Protein AF-A0A818IKF7-F1 (afdb_monomer_lite)

Secondary structure (DSSP, 8-state):
--------HHHHIIIIIHHHHHHHHHHHHHHHHHHTT-GGGHHHHHHHHHHHHHHHHHHHHHHHHHHHHHHHH---TTHHHHHHHHHHHHHHHHHHHHHHHSHHHHHHHHH-HHHHIIIIIHHHHHHHHHHHHHHHTTS--HHHHHHHHHHHHHHHHHHHTT-

Sequence (163 aa):
MRGKMKSRPIDIVAAIIVPIGLIGAGVLFGIAKKFSFIFERLQLSFHLRQISVGIIILYVLLFFVFWHFNVINVRRRFIKPLLIITNVCLLIDAIYVFATSIPSLFTSLNENEFWFYVGHLLPSFIALFTWTLLYWRKSPTAADKINENSENGKEILLSTCTS

Structure (mmCIF, N/CA/C/O backbone):
data_AF-A0A818IKF7-F1
#
_entry.id   AF-A0A818IKF7-F1
#
loop_
_atom_site.group_PDB
_atom_site.id
_atom_site.type_symbol
_atom_site.label_atom_id
_atom_site.label_alt_id
_atom_site.label_comp_id
_atom_site.label_asym_id
_atom_site.label_entity_id
_atom_site.label_seq_id
_atom_site.pdbx_PDB_ins_code
_atom_site.Cartn_x
_atom_site.Cartn_y
_atom_site.Cartn_z
_atom_site.occupancy
_atom_site.B_iso_or_equiv
_atom_site.auth_seq_id
_atom_site.auth_comp_id
_atom_site.auth_asym_id
_atom_site.auth_atom_id
_atom_site.pdbx_PDB_model_num
ATOM 1 N N . MET A 1 1 ? -26.425 23.936 21.528 1.00 41.41 1 MET A N 1
ATOM 2 C CA . MET A 1 1 ? -24.946 23.985 21.560 1.00 41.41 1 MET A CA 1
ATOM 3 C C . MET A 1 1 ? -24.400 22.613 21.168 1.00 41.41 1 MET A C 1
ATOM 5 O O . MET A 1 1 ? -24.544 21.672 21.935 1.00 41.41 1 MET A O 1
ATOM 9 N N . ARG A 1 2 ? -23.871 22.447 19.944 1.00 39.31 2 ARG A N 1
ATOM 10 C CA . ARG A 1 2 ? -23.237 21.183 19.521 1.00 39.31 2 ARG A CA 1
ATOM 11 C C . ARG A 1 2 ? -21.876 21.090 20.206 1.00 39.31 2 ARG A C 1
ATOM 13 O O . ARG A 1 2 ? -20.948 21.782 19.801 1.00 39.31 2 ARG A O 1
ATOM 20 N N . GLY A 1 3 ? -21.775 20.275 21.254 1.00 41.72 3 GLY A N 1
ATOM 21 C CA . GLY A 1 3 ? -20.489 19.955 21.866 1.00 41.72 3 GLY A CA 1
ATOM 22 C C . GLY A 1 3 ? -19.547 19.404 20.798 1.00 41.72 3 GLY A C 1
ATOM 23 O O . GLY A 1 3 ? -19.889 18.432 20.120 1.00 41.72 3 GLY A O 1
ATOM 24 N N . LYS A 1 4 ? -18.393 20.054 20.606 1.00 39.59 4 LYS A N 1
ATOM 25 C CA . LYS A 1 4 ? -17.314 19.530 19.765 1.00 39.59 4 LYS A CA 1
ATOM 26 C C . LYS A 1 4 ? -16.927 18.167 20.337 1.00 39.59 4 LYS A C 1
ATOM 28 O O . LYS A 1 4 ? -16.353 18.098 21.420 1.00 39.59 4 LYS A O 1
ATOM 33 N N . MET A 1 5 ? -17.282 17.086 19.642 1.00 47.00 5 MET A N 1
ATOM 34 C CA . MET A 1 5 ? -16.769 15.762 19.980 1.00 47.00 5 MET A CA 1
ATOM 35 C C . MET A 1 5 ? -15.251 15.824 19.845 1.00 47.00 5 MET A C 1
ATOM 37 O O . MET A 1 5 ? -14.734 16.128 18.772 1.00 47.00 5 MET A O 1
ATOM 41 N N . LYS A 1 6 ? -14.551 15.589 20.956 1.00 48.66 6 LYS A N 1
ATOM 42 C CA . LYS A 1 6 ? -13.099 15.452 20.991 1.00 48.66 6 LYS A CA 1
ATOM 43 C C . LYS A 1 6 ? -12.773 14.200 20.177 1.00 48.66 6 LYS A C 1
ATOM 45 O O . LYS A 1 6 ? -12.972 13.089 20.664 1.00 48.66 6 LYS A O 1
ATOM 50 N N . SER A 1 7 ? -12.389 14.375 18.912 1.00 55.38 7 SER A N 1
ATOM 51 C CA . SER A 1 7 ? -11.928 13.272 18.073 1.00 55.38 7 SER A CA 1
ATOM 52 C C . SER A 1 7 ? -10.749 12.634 18.787 1.00 55.38 7 SER A C 1
ATOM 54 O O . SER A 1 7 ? -9.767 13.305 19.122 1.00 55.38 7 SER A O 1
ATOM 56 N N . ARG A 1 8 ? -10.867 11.345 19.109 1.00 62.38 8 ARG A N 1
ATOM 57 C CA . ARG A 1 8 ? -9.735 10.640 19.695 1.00 62.38 8 ARG A CA 1
ATOM 58 C C . ARG A 1 8 ? -8.675 10.562 18.587 1.00 62.38 8 ARG A C 1
ATOM 60 O O . ARG A 1 8 ? -9.036 10.362 17.429 1.00 62.38 8 ARG A O 1
ATOM 67 N N . PRO A 1 9 ? -7.379 10.727 18.891 1.00 63.00 9 PRO A N 1
ATOM 68 C CA . PRO A 1 9 ? -6.320 10.722 17.875 1.00 63.00 9 PRO A CA 1
ATOM 69 C C . PRO A 1 9 ? -6.354 9.464 16.990 1.00 63.00 9 PRO A C 1
ATOM 71 O O . PRO A 1 9 ? -6.007 9.526 15.815 1.00 63.00 9 PRO A O 1
ATOM 74 N N . ILE A 1 10 ? -6.884 8.357 17.517 1.00 61.94 10 ILE A N 1
ATOM 75 C CA . ILE A 1 10 ? -7.171 7.129 16.771 1.00 61.94 10 ILE A CA 1
ATOM 76 C C . ILE A 1 10 ? -8.098 7.305 15.580 1.00 61.94 10 ILE A C 1
ATOM 78 O O . ILE A 1 10 ? -7.851 6.711 14.535 1.00 61.94 10 ILE A O 1
ATOM 82 N N . ASP A 1 11 ? -9.113 8.150 15.709 1.00 62.66 11 ASP A N 1
ATOM 83 C CA . ASP A 1 11 ? -10.098 8.337 14.661 1.00 62.66 11 ASP A CA 1
ATOM 84 C C . ASP A 1 11 ? -9.504 9.143 13.497 1.00 62.66 11 ASP A C 1
ATOM 86 O O . ASP A 1 11 ? -9.843 8.911 12.341 1.00 62.66 11 ASP A O 1
ATOM 90 N N . ILE A 1 12 ? -8.567 10.050 13.798 1.00 66.81 12 ILE A N 1
ATOM 91 C CA . ILE A 1 12 ? -7.841 10.864 12.812 1.00 66.81 12 ILE A CA 1
ATOM 92 C C . ILE A 1 12 ? -6.806 10.011 12.074 1.00 66.81 12 ILE A C 1
ATOM 94 O O . ILE A 1 12 ? -6.731 10.056 10.846 1.00 66.81 12 ILE A O 1
ATOM 98 N N . VAL A 1 13 ? -6.028 9.210 12.809 1.00 65.62 13 VAL A N 1
ATOM 99 C CA . VAL A 1 13 ? -5.019 8.320 12.219 1.00 65.62 13 VAL A CA 1
ATOM 100 C C . VAL A 1 13 ? -5.696 7.316 11.285 1.00 65.62 13 VAL A C 1
ATOM 102 O O . VAL A 1 13 ? -5.307 7.205 10.125 1.00 65.62 13 VAL A O 1
ATOM 105 N N . ALA A 1 14 ? -6.764 6.663 11.749 1.00 64.44 14 ALA A N 1
ATOM 106 C CA . ALA A 1 14 ? -7.538 5.710 10.961 1.00 64.44 14 ALA A CA 1
ATOM 107 C C . ALA A 1 14 ? -8.203 6.330 9.722 1.00 64.44 14 ALA A C 1
ATOM 109 O O . ALA A 1 14 ? -8.169 5.736 8.647 1.00 64.44 14 ALA A O 1
ATOM 110 N N . ALA A 1 15 ? -8.820 7.508 9.859 1.00 64.62 15 ALA A N 1
ATOM 111 C CA . ALA A 1 15 ? -9.632 8.085 8.789 1.00 64.62 15 ALA A CA 1
ATOM 112 C C . ALA A 1 15 ? -8.830 8.878 7.749 1.00 64.62 15 ALA A C 1
ATOM 114 O O . ALA A 1 15 ? -9.289 9.013 6.619 1.00 64.62 15 ALA A O 1
ATOM 115 N N . ILE A 1 16 ? -7.670 9.432 8.117 1.00 68.56 16 ILE A N 1
ATOM 116 C CA . ILE A 1 16 ? -6.942 10.390 7.269 1.00 68.56 16 ILE A CA 1
ATOM 117 C C . ILE A 1 16 ? -5.563 9.863 6.887 1.00 68.56 16 ILE A C 1
ATOM 119 O O . ILE A 1 16 ? -5.210 9.863 5.712 1.00 68.56 16 ILE A O 1
ATOM 123 N N . ILE A 1 17 ? -4.784 9.390 7.858 1.00 69.56 17 ILE A N 1
ATOM 124 C CA . ILE A 1 17 ? -3.383 9.023 7.614 1.00 69.56 17 ILE A CA 1
ATOM 125 C C . ILE A 1 17 ? -3.296 7.736 6.786 1.00 69.56 17 ILE A C 1
ATOM 127 O O . ILE A 1 17 ? -2.512 7.658 5.843 1.00 69.56 17 ILE A O 1
ATOM 131 N N . VAL A 1 18 ? -4.154 6.756 7.075 1.00 66.94 18 VAL A N 1
ATOM 132 C CA . VAL A 1 18 ? -4.149 5.452 6.394 1.00 66.94 18 VAL A CA 1
ATOM 133 C C . VAL A 1 18 ? -4.514 5.559 4.905 1.00 66.94 18 VAL A C 1
ATOM 135 O O . VAL A 1 18 ? -3.740 5.060 4.085 1.00 66.94 18 VAL A O 1
ATOM 138 N N . PRO A 1 19 ? -5.618 6.225 4.502 1.00 70.75 19 PRO A N 1
ATOM 139 C CA . PRO A 1 19 ? -5.960 6.330 3.085 1.00 70.75 19 PRO A CA 1
ATOM 140 C C . PRO A 1 19 ? -4.944 7.163 2.301 1.00 70.75 19 PRO A C 1
ATOM 142 O O . PRO A 1 19 ? -4.568 6.775 1.199 1.00 70.75 19 PRO A O 1
ATOM 145 N N . ILE A 1 20 ? -4.458 8.274 2.870 1.00 76.38 20 ILE A N 1
ATOM 146 C CA . ILE A 1 20 ? -3.465 9.138 2.210 1.00 76.38 20 ILE A CA 1
ATOM 147 C C . ILE A 1 20 ? -2.170 8.369 1.948 1.00 76.38 20 ILE A C 1
ATOM 149 O O . ILE A 1 20 ? -1.592 8.485 0.870 1.00 76.38 20 ILE A O 1
ATOM 153 N N . GLY A 1 21 ? -1.743 7.551 2.906 1.00 71.38 21 GLY A N 1
ATOM 154 C CA . GLY A 1 21 ? -0.573 6.698 2.780 1.00 71.38 21 GLY A CA 1
ATOM 155 C C . GLY A 1 21 ? -0.640 5.678 1.668 1.00 71.38 21 GLY A C 1
ATOM 156 O O . GLY A 1 21 ? 0.237 5.640 0.807 1.00 71.38 21 GLY A O 1
ATOM 157 N N . LEU A 1 22 ? -1.702 4.874 1.688 1.00 72.38 22 LEU A N 1
ATOM 158 C CA . LEU A 1 22 ? -1.943 3.832 0.694 1.00 72.38 22 LEU A CA 1
ATOM 159 C C . LEU A 1 22 ? -2.076 4.426 -0.712 1.00 72.38 22 LEU A C 1
ATOM 161 O O . LEU A 1 22 ? -1.446 3.948 -1.654 1.00 72.38 22 LEU A O 1
ATOM 165 N N . ILE A 1 23 ? -2.848 5.509 -0.849 1.00 80.94 23 ILE A N 1
ATOM 166 C CA . ILE A 1 23 ? -3.032 6.194 -2.132 1.00 80.94 23 ILE A CA 1
ATOM 167 C C . ILE A 1 23 ? -1.705 6.801 -2.600 1.00 80.94 23 ILE A C 1
ATOM 169 O O . ILE A 1 23 ? -1.343 6.647 -3.764 1.00 80.94 23 ILE A O 1
ATOM 173 N N . GLY A 1 24 ? -0.947 7.446 -1.708 1.00 81.44 24 GLY A N 1
ATOM 174 C CA . GLY A 1 24 ? 0.350 8.041 -2.031 1.00 81.44 24 GLY A CA 1
ATOM 175 C C . GLY A 1 24 ? 1.375 7.010 -2.508 1.00 81.44 24 GLY A C 1
ATOM 176 O O . GLY A 1 24 ? 2.014 7.211 -3.543 1.00 81.44 24 GLY A O 1
ATOM 177 N N . ALA A 1 25 ? 1.490 5.880 -1.805 1.00 78.06 25 ALA A N 1
ATOM 178 C CA . ALA A 1 25 ? 2.362 4.775 -2.198 1.00 78.06 25 ALA A CA 1
ATOM 179 C C . ALA A 1 25 ? 1.952 4.173 -3.553 1.00 78.06 25 ALA A C 1
ATOM 181 O O . ALA A 1 25 ? 2.818 3.938 -4.402 1.00 78.06 25 ALA A O 1
ATOM 182 N N . GLY A 1 26 ? 0.644 4.005 -3.787 1.00 78.75 26 GLY A N 1
ATOM 183 C CA . GLY A 1 26 ? 0.093 3.522 -5.055 1.00 78.75 26 GLY A CA 1
ATOM 184 C C . GLY A 1 26 ? 0.335 4.478 -6.228 1.00 78.75 26 GLY A C 1
ATOM 185 O O . GLY A 1 26 ? 0.707 4.039 -7.316 1.00 78.75 26 GLY A O 1
ATOM 186 N N . VAL A 1 27 ? 0.210 5.794 -6.021 1.00 84.81 27 VAL A N 1
ATOM 187 C CA . VAL A 1 27 ? 0.521 6.808 -7.048 1.00 84.81 27 VAL A CA 1
ATOM 188 C C . VAL A 1 27 ? 2.005 6.774 -7.414 1.00 84.81 27 VAL A C 1
ATOM 190 O O . VAL A 1 27 ? 2.339 6.731 -8.599 1.00 84.81 27 VAL A O 1
ATOM 193 N N . LEU A 1 28 ? 2.898 6.732 -6.419 1.00 82.75 28 LEU A N 1
ATOM 194 C CA . LEU A 1 28 ? 4.344 6.604 -6.635 1.00 82.75 28 LEU A CA 1
ATOM 195 C C . LEU A 1 28 ? 4.692 5.331 -7.413 1.00 82.75 28 LEU A C 1
ATOM 197 O O . LEU A 1 28 ? 5.465 5.384 -8.371 1.00 82.75 28 LEU A O 1
ATOM 201 N N . PHE A 1 29 ? 4.076 4.205 -7.053 1.00 80.31 29 PHE A N 1
ATOM 202 C CA . PHE A 1 29 ? 4.273 2.940 -7.753 1.00 80.31 29 PHE A CA 1
ATOM 203 C C . PHE A 1 29 ? 3.749 2.987 -9.197 1.00 80.31 29 PHE A C 1
ATOM 205 O O . PHE A 1 29 ? 4.417 2.518 -10.119 1.00 80.31 29 PHE A O 1
ATOM 212 N N . GLY A 1 30 ? 2.597 3.621 -9.431 1.00 81.00 30 GLY A N 1
ATOM 213 C CA . GLY A 1 30 ? 2.044 3.831 -10.770 1.00 81.00 30 GLY A CA 1
ATOM 214 C C . GLY A 1 30 ? 2.948 4.689 -11.662 1.00 81.00 30 GLY A C 1
ATOM 215 O O . GLY A 1 30 ? 3.153 4.366 -12.835 1.00 81.00 30 GLY A O 1
ATOM 216 N N . ILE A 1 31 ? 3.546 5.747 -11.107 1.00 84.75 31 ILE A N 1
ATOM 217 C CA . ILE A 1 31 ? 4.540 6.575 -11.807 1.00 84.75 31 ILE A CA 1
ATOM 218 C C . ILE A 1 31 ? 5.792 5.747 -12.124 1.00 84.75 31 ILE A C 1
ATOM 220 O O . ILE A 1 31 ? 6.280 5.781 -13.256 1.00 84.75 31 ILE A O 1
ATOM 224 N N . ALA A 1 32 ? 6.275 4.948 -11.169 1.00 82.31 32 ALA A N 1
ATOM 225 C CA . ALA A 1 32 ? 7.409 4.058 -11.389 1.00 82.31 32 ALA A CA 1
ATOM 226 C C . ALA A 1 32 ? 7.128 3.044 -12.512 1.00 82.31 32 ALA A C 1
ATOM 228 O O . ALA A 1 32 ? 7.957 2.853 -13.404 1.00 82.31 32 ALA A O 1
ATOM 229 N N . LYS A 1 33 ? 5.925 2.454 -12.552 1.00 80.44 33 LYS A N 1
ATOM 230 C CA . LYS A 1 33 ? 5.506 1.558 -13.641 1.00 80.44 33 LYS A CA 1
ATOM 231 C C . LYS A 1 33 ? 5.567 2.260 -15.000 1.00 80.44 33 LYS A C 1
ATOM 233 O O . LYS A 1 33 ? 6.118 1.689 -15.933 1.00 80.44 33 LYS A O 1
ATOM 238 N N . LYS A 1 34 ? 5.114 3.514 -15.114 1.00 83.81 34 LYS A N 1
ATOM 239 C CA . LYS A 1 34 ? 5.226 4.283 -16.371 1.00 83.81 34 LYS A CA 1
ATOM 240 C C . LYS A 1 34 ? 6.677 4.510 -16.803 1.00 83.81 34 LYS A C 1
ATOM 242 O O . LYS A 1 34 ? 6.990 4.332 -17.975 1.00 83.81 34 LYS A O 1
ATOM 247 N N . PHE A 1 35 ? 7.573 4.847 -15.876 1.00 84.12 35 PHE A N 1
ATOM 248 C CA . PHE A 1 35 ? 8.996 5.026 -16.197 1.00 84.12 35 PHE A CA 1
ATOM 249 C C . PHE A 1 35 ? 9.733 3.723 -16.508 1.00 84.12 35 PHE A C 1
ATOM 251 O O . PHE A 1 35 ? 10.808 3.765 -17.095 1.00 84.12 35 PHE A O 1
ATOM 258 N N . SER A 1 36 ? 9.145 2.572 -16.182 1.00 79.69 36 SER A N 1
ATOM 259 C CA . SER A 1 36 ? 9.732 1.260 -16.468 1.00 79.69 36 SER A CA 1
ATOM 260 C C . SER A 1 36 ? 9.816 0.950 -17.971 1.00 79.69 36 SER A C 1
ATOM 262 O O . SER A 1 36 ? 10.607 0.102 -18.364 1.00 79.69 36 SER A O 1
ATOM 264 N N . PHE A 1 37 ? 9.035 1.643 -18.809 1.00 79.94 37 PHE A N 1
ATOM 265 C CA . PHE A 1 37 ? 9.034 1.469 -20.268 1.00 79.94 37 PHE A CA 1
ATOM 266 C C . PHE A 1 37 ? 10.038 2.374 -21.002 1.00 79.94 37 PHE A C 1
ATOM 268 O O . PHE A 1 37 ? 10.196 2.255 -22.213 1.00 79.94 37 PHE A O 1
ATOM 275 N N . ILE A 1 38 ? 10.714 3.284 -20.291 1.00 85.12 38 ILE A N 1
ATOM 276 C CA . ILE A 1 38 ? 11.697 4.210 -20.865 1.00 85.12 38 ILE A CA 1
ATOM 277 C C . ILE A 1 38 ? 13.076 3.804 -20.350 1.00 85.12 38 ILE A C 1
ATOM 279 O O . ILE A 1 38 ? 13.371 3.992 -19.170 1.00 85.12 38 ILE A O 1
ATOM 283 N N . PHE A 1 39 ? 13.931 3.275 -21.230 1.00 79.19 39 PHE A N 1
ATOM 284 C CA 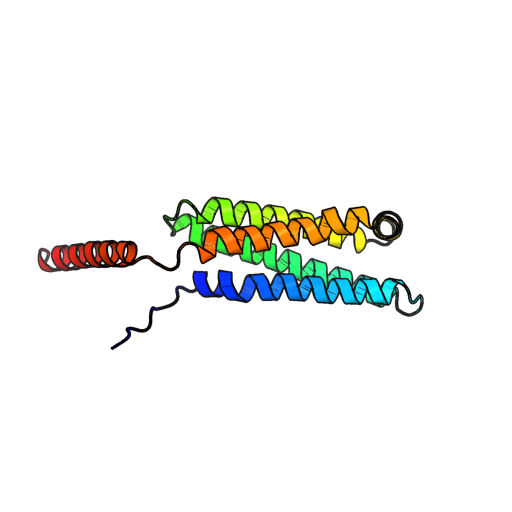. PHE A 1 39 ? 15.245 2.734 -20.857 1.00 79.19 39 PHE A CA 1
ATOM 285 C C . PHE A 1 39 ? 16.112 3.752 -20.093 1.00 79.19 39 PHE A C 1
ATOM 287 O O . PHE A 1 39 ? 16.664 3.439 -19.042 1.00 79.19 39 PHE A O 1
ATOM 294 N N . GLU A 1 40 ? 16.124 5.009 -20.546 1.00 83.94 40 GLU A N 1
ATOM 295 C CA . GLU A 1 40 ? 16.847 6.123 -19.909 1.00 83.94 40 GLU A CA 1
ATOM 296 C C . GLU A 1 40 ? 16.369 6.438 -18.480 1.00 83.94 40 GLU A C 1
ATOM 298 O O . GLU A 1 40 ? 17.095 7.042 -17.694 1.00 83.94 40 GLU A O 1
ATOM 303 N N . ARG A 1 41 ? 15.143 6.035 -18.119 1.00 84.50 41 ARG A N 1
ATOM 304 C CA . ARG A 1 41 ? 14.518 6.303 -16.811 1.00 84.50 41 ARG A CA 1
ATOM 305 C C . ARG A 1 41 ? 14.332 5.042 -15.970 1.00 84.50 41 ARG A C 1
ATOM 307 O O . ARG A 1 41 ? 13.691 5.097 -14.918 1.00 8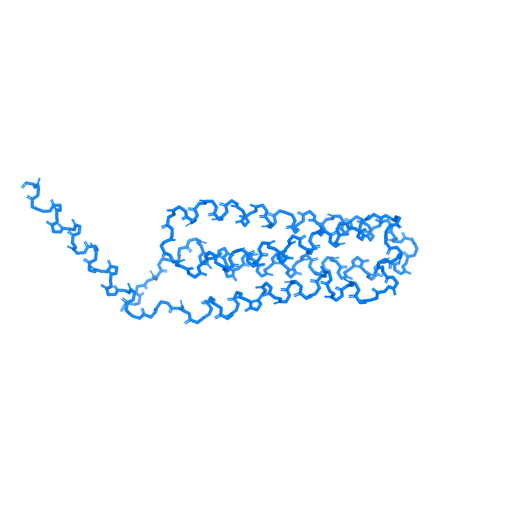4.50 41 ARG A O 1
ATOM 314 N N . LEU A 1 42 ? 14.919 3.920 -16.383 1.00 82.12 42 LEU A N 1
ATOM 315 C CA . LEU A 1 42 ? 14.762 2.637 -15.704 1.00 82.12 42 LEU A CA 1
ATOM 316 C C . LEU A 1 42 ? 15.324 2.669 -14.271 1.00 82.12 42 LEU A C 1
ATOM 318 O O . LEU A 1 42 ? 14.673 2.199 -13.342 1.00 82.12 42 LEU A O 1
ATOM 322 N N . GLN A 1 43 ? 16.482 3.304 -14.060 1.00 85.31 43 GLN A N 1
ATOM 323 C CA . GLN A 1 43 ? 17.046 3.494 -12.714 1.00 85.31 43 GLN A CA 1
ATOM 324 C C . GLN A 1 43 ? 16.127 4.332 -11.813 1.00 85.31 43 GLN A C 1
ATOM 326 O O . GLN A 1 43 ? 15.906 3.988 -10.652 1.00 85.31 43 GLN A O 1
ATOM 331 N N . LEU A 1 44 ? 15.523 5.393 -12.360 1.00 84.12 44 LEU A N 1
ATOM 332 C CA . LEU A 1 44 ? 14.568 6.226 -11.628 1.00 84.12 44 LEU A CA 1
ATOM 333 C C . LEU A 1 44 ? 13.313 5.430 -11.234 1.00 84.12 44 LEU A C 1
ATOM 335 O O . LEU A 1 44 ? 12.812 5.598 -10.124 1.00 84.12 44 LEU A O 1
ATOM 339 N N .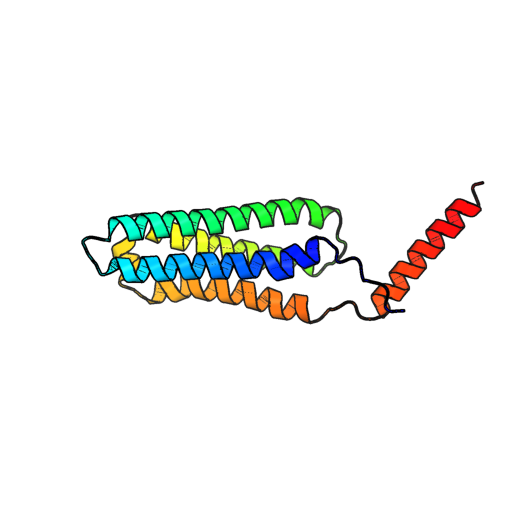 SER A 1 45 ? 12.832 4.530 -12.100 1.00 85.12 45 SER A N 1
ATOM 340 C CA . SER A 1 45 ? 11.738 3.605 -11.770 1.00 85.12 45 SER A CA 1
ATOM 341 C C . SER A 1 45 ? 12.071 2.748 -10.544 1.00 85.12 45 SER A C 1
ATOM 343 O O . SER A 1 45 ? 11.261 2.670 -9.618 1.00 85.12 45 SER A O 1
ATOM 345 N N . PHE A 1 46 ? 13.271 2.165 -10.481 1.00 86.25 46 PHE A N 1
ATOM 346 C CA . PHE A 1 46 ? 13.684 1.364 -9.325 1.00 86.25 46 PHE A CA 1
ATOM 347 C C . PHE A 1 46 ? 13.765 2.187 -8.038 1.00 86.25 46 PHE A C 1
ATOM 349 O O . PHE A 1 46 ? 13.242 1.750 -7.013 1.00 86.25 46 PHE A O 1
ATOM 356 N N . HIS A 1 47 ? 14.321 3.400 -8.082 1.00 87.31 47 HIS A N 1
ATOM 357 C CA . HIS A 1 47 ? 14.347 4.282 -6.912 1.00 87.31 47 HIS A CA 1
ATOM 358 C C . HIS A 1 47 ? 12.943 4.670 -6.440 1.00 87.31 47 HIS A C 1
ATOM 360 O O . HIS A 1 47 ? 12.667 4.640 -5.243 1.00 87.31 47 HIS A O 1
ATOM 366 N N . LEU A 1 48 ? 12.020 4.967 -7.357 1.00 85.06 48 LEU A N 1
ATOM 367 C CA . LEU A 1 48 ? 10.630 5.263 -7.000 1.00 85.06 48 LEU A CA 1
ATOM 368 C C . LEU A 1 48 ? 9.918 4.050 -6.388 1.00 85.06 48 LEU A C 1
ATOM 370 O O . LEU A 1 48 ? 9.151 4.213 -5.439 1.00 85.06 48 LEU A O 1
ATOM 374 N N . ARG A 1 49 ? 10.199 2.833 -6.875 1.00 83.81 49 ARG A N 1
ATOM 375 C CA . ARG A 1 49 ? 9.710 1.591 -6.253 1.00 83.81 49 ARG A CA 1
ATOM 376 C C . ARG A 1 49 ? 10.273 1.433 -4.846 1.00 83.81 49 ARG A C 1
ATOM 378 O O . ARG A 1 49 ? 9.493 1.210 -3.933 1.00 83.81 49 ARG A O 1
ATOM 385 N N . GLN A 1 50 ? 11.576 1.627 -4.644 1.00 85.75 50 GLN A N 1
ATOM 386 C CA . GLN A 1 50 ? 12.208 1.571 -3.317 1.00 85.75 50 GLN A CA 1
ATOM 387 C C . GLN A 1 50 ? 11.612 2.598 -2.343 1.00 85.75 50 GLN A C 1
ATOM 389 O O . GLN A 1 50 ? 11.341 2.265 -1.192 1.00 85.75 50 GLN A O 1
ATOM 394 N N . ILE A 1 51 ? 11.346 3.825 -2.805 1.00 87.06 51 ILE A N 1
ATOM 395 C CA . ILE A 1 51 ? 10.669 4.855 -2.005 1.00 87.06 51 ILE A CA 1
ATOM 396 C C . ILE A 1 51 ? 9.245 4.409 -1.653 1.00 87.06 51 ILE A C 1
ATOM 398 O O . ILE A 1 51 ? 8.842 4.527 -0.498 1.00 87.06 51 ILE A O 1
ATOM 402 N N . SER A 1 52 ? 8.498 3.854 -2.613 1.00 84.69 52 SER A N 1
ATOM 403 C CA . SER A 1 52 ? 7.154 3.314 -2.371 1.00 84.69 52 SER A CA 1
ATOM 404 C C . SER A 1 52 ? 7.177 2.190 -1.325 1.00 84.69 52 SER A C 1
ATOM 406 O O . SER A 1 52 ? 6.417 2.254 -0.360 1.00 84.69 52 SER A O 1
ATOM 408 N N . VAL A 1 53 ? 8.123 1.242 -1.415 1.00 85.56 53 VAL A N 1
ATOM 409 C CA . VAL A 1 53 ? 8.341 0.210 -0.379 1.00 85.56 53 VAL A CA 1
ATOM 410 C C . VAL A 1 53 ? 8.607 0.848 0.980 1.00 85.56 53 VAL A C 1
ATOM 412 O O . VAL A 1 53 ? 7.985 0.464 1.966 1.00 85.56 53 VAL A O 1
ATOM 415 N N . GLY A 1 54 ? 9.514 1.826 1.044 1.00 84.88 54 GLY A N 1
ATOM 416 C CA . GLY A 1 54 ? 9.866 2.508 2.288 1.00 84.88 54 GLY A CA 1
ATOM 417 C C . GLY A 1 54 ? 8.657 3.165 2.952 1.00 84.88 54 GLY A C 1
ATOM 418 O O . GLY A 1 54 ? 8.479 3.045 4.163 1.00 84.88 54 GLY A O 1
ATOM 419 N N . ILE A 1 55 ? 7.782 3.788 2.157 1.00 85.94 55 ILE A N 1
ATOM 420 C CA . ILE A 1 55 ? 6.519 4.358 2.635 1.00 85.94 55 ILE A CA 1
ATOM 421 C C . ILE A 1 55 ? 5.611 3.252 3.184 1.00 85.94 55 ILE A C 1
ATOM 423 O O . ILE A 1 55 ? 5.127 3.380 4.307 1.00 85.94 55 ILE A O 1
ATOM 427 N N . ILE A 1 56 ? 5.408 2.154 2.448 1.00 83.56 56 ILE A N 1
ATOM 428 C CA . ILE A 1 56 ? 4.547 1.043 2.889 1.00 83.56 56 ILE A CA 1
ATOM 429 C C . ILE A 1 56 ? 5.074 0.427 4.196 1.00 83.56 56 ILE A C 1
ATOM 431 O O . ILE A 1 56 ? 4.303 0.232 5.134 1.00 83.56 56 ILE A O 1
ATOM 435 N N . ILE A 1 57 ? 6.384 0.187 4.311 1.00 84.50 57 ILE A N 1
ATOM 436 C CA . ILE A 1 57 ? 7.008 -0.334 5.539 1.00 84.50 57 ILE A CA 1
ATOM 437 C C . ILE A 1 57 ? 6.822 0.642 6.702 1.00 84.50 57 ILE A C 1
ATOM 439 O O . ILE A 1 57 ? 6.469 0.222 7.804 1.00 84.50 57 ILE A O 1
ATOM 443 N N . LEU A 1 58 ? 7.013 1.944 6.472 1.00 85.56 58 LEU A N 1
ATOM 444 C CA . LEU A 1 58 ? 6.770 2.960 7.492 1.00 85.56 58 LEU A CA 1
ATOM 445 C C . LEU A 1 58 ? 5.312 2.921 7.974 1.00 85.56 58 LEU A C 1
ATOM 447 O O . LEU A 1 58 ? 5.068 3.028 9.175 1.00 85.56 58 LEU A O 1
ATOM 451 N N . TYR A 1 59 ? 4.351 2.697 7.073 1.00 81.44 59 TYR A N 1
ATOM 452 C CA . TYR A 1 59 ? 2.948 2.498 7.439 1.00 81.44 59 TYR A CA 1
ATOM 453 C C . TYR A 1 59 ? 2.724 1.236 8.268 1.00 81.44 59 TYR A C 1
ATOM 455 O O . TYR A 1 59 ? 2.020 1.308 9.273 1.00 81.44 59 TYR A O 1
ATOM 463 N N . VAL A 1 60 ? 3.338 0.107 7.907 1.00 81.19 60 VAL A N 1
ATOM 464 C CA . VAL A 1 60 ? 3.275 -1.133 8.702 1.00 81.19 60 VAL A CA 1
ATOM 465 C C . VAL A 1 60 ? 3.824 -0.901 10.113 1.00 81.19 60 VAL A C 1
ATOM 467 O O . VAL A 1 60 ? 3.190 -1.286 11.096 1.00 81.19 60 VAL A O 1
ATOM 470 N N . LEU A 1 61 ? 4.962 -0.210 10.240 1.00 82.94 61 LEU A N 1
ATOM 471 C CA . LEU A 1 61 ? 5.556 0.132 11.536 1.00 82.94 61 LEU A CA 1
ATOM 472 C C . LEU A 1 61 ? 4.654 1.062 12.350 1.00 82.94 61 LEU A C 1
ATOM 474 O O . LEU A 1 61 ? 4.415 0.802 13.529 1.00 82.94 61 LEU A O 1
ATOM 478 N N . LEU A 1 62 ? 4.106 2.108 11.726 1.00 80.81 62 LEU A N 1
ATOM 479 C CA . LEU A 1 62 ? 3.136 2.994 12.367 1.00 80.81 62 LEU A CA 1
ATOM 480 C C . LEU A 1 62 ? 1.926 2.202 12.862 1.00 80.81 62 LEU A C 1
ATOM 482 O O . LEU A 1 62 ? 1.535 2.366 14.013 1.00 80.81 62 LEU A O 1
ATOM 486 N N . PHE A 1 63 ? 1.382 1.296 12.049 1.00 74.69 63 PHE A N 1
ATOM 487 C CA . PHE A 1 63 ? 0.274 0.422 12.431 1.00 74.69 63 PHE A CA 1
ATOM 488 C C . PHE A 1 63 ? 0.616 -0.507 13.591 1.00 74.69 63 PHE A C 1
ATOM 490 O O . PHE A 1 63 ? -0.220 -0.724 14.467 1.00 74.69 63 PHE A O 1
ATOM 497 N N . PHE A 1 64 ? 1.833 -1.042 13.625 1.00 76.50 64 PHE A N 1
ATOM 498 C CA . PHE A 1 64 ? 2.304 -1.894 14.708 1.00 76.50 64 PHE A CA 1
ATOM 499 C C . PHE A 1 64 ? 2.450 -1.126 16.028 1.00 76.50 64 PHE A C 1
ATOM 501 O O . PHE A 1 64 ? 1.960 -1.566 17.069 1.00 76.50 64 PHE A O 1
ATOM 508 N N . VAL A 1 65 ? 3.050 0.065 15.989 1.00 79.38 65 VAL A N 1
ATOM 509 C CA . VAL A 1 65 ? 3.127 0.971 17.146 1.00 79.38 65 VAL A CA 1
ATOM 510 C C . VAL A 1 65 ? 1.717 1.322 17.623 1.00 79.38 65 VAL A C 1
ATOM 512 O O . VAL A 1 65 ? 1.399 1.251 18.812 1.00 79.38 65 VAL A O 1
ATOM 515 N N . PHE A 1 66 ? 0.834 1.628 16.678 1.00 73.25 66 PHE A N 1
ATOM 516 C CA . PHE A 1 66 ? -0.550 1.970 16.946 1.00 73.25 66 PHE A CA 1
ATOM 517 C C . PHE A 1 66 ? -1.331 0.809 17.579 1.00 73.25 66 PHE A C 1
ATOM 519 O O . PHE A 1 66 ? -2.098 1.017 18.523 1.00 73.25 66 PHE A O 1
ATOM 526 N N . TRP A 1 67 ? -1.100 -0.417 17.106 1.00 73.25 67 TRP A N 1
ATOM 527 C CA . TRP A 1 67 ? -1.604 -1.649 17.704 1.00 73.25 67 TRP A CA 1
ATOM 528 C C . TRP A 1 67 ? -1.139 -1.781 19.150 1.00 73.25 67 TRP A C 1
ATOM 530 O O . TRP A 1 67 ? -1.974 -1.978 20.028 1.00 73.25 67 TRP A O 1
ATOM 540 N N . HIS A 1 68 ? 0.155 -1.607 19.421 1.00 73.12 68 HIS A N 1
ATOM 541 C CA . HIS A 1 68 ? 0.709 -1.761 20.764 1.00 73.12 68 HIS A CA 1
ATOM 542 C C . HIS A 1 68 ? 0.070 -0.788 21.767 1.00 73.12 68 HIS A C 1
ATOM 544 O O . HIS A 1 68 ? -0.351 -1.198 22.846 1.00 73.12 68 HIS A O 1
ATOM 550 N N . PHE A 1 69 ? -0.090 0.486 21.400 1.00 71.62 69 PHE A N 1
ATOM 551 C CA . PHE A 1 69 ? -0.698 1.481 22.290 1.00 71.62 69 PHE A CA 1
ATOM 552 C C . PHE A 1 69 ? -2.211 1.307 22.475 1.00 71.62 69 PHE A C 1
ATOM 554 O O . PHE A 1 69 ? -2.740 1.601 23.548 1.00 71.62 69 PHE A O 1
ATOM 561 N N . ASN A 1 70 ? -2.929 0.821 21.459 1.00 65.56 70 ASN A N 1
ATOM 562 C CA . ASN A 1 70 ? -4.392 0.748 21.506 1.00 65.56 70 ASN A CA 1
ATOM 563 C C . ASN A 1 70 ? -4.937 -0.618 21.904 1.00 65.56 70 ASN A C 1
ATOM 565 O O . ASN A 1 70 ? -6.011 -0.681 22.486 1.00 65.56 70 ASN A O 1
ATOM 569 N N . VAL A 1 71 ? -4.232 -1.718 21.660 1.00 62.56 71 VAL A N 1
ATOM 570 C CA . VAL A 1 71 ? -4.681 -3.039 22.126 1.00 62.56 71 VAL A CA 1
ATOM 571 C C . VAL A 1 71 ? -4.659 -3.139 23.647 1.00 62.56 71 VAL A C 1
ATOM 573 O O . VAL A 1 71 ? -5.501 -3.842 24.205 1.00 62.56 71 VAL A O 1
ATOM 576 N N . ILE A 1 72 ? -3.765 -2.396 24.301 1.00 58.28 72 ILE A N 1
ATOM 577 C CA . ILE A 1 72 ? -3.695 -2.307 25.762 1.00 58.28 72 ILE A CA 1
ATOM 578 C C . ILE A 1 72 ? -4.871 -1.483 26.318 1.00 58.28 72 ILE A C 1
ATOM 580 O O . ILE A 1 72 ? -5.445 -1.854 27.336 1.00 58.28 72 ILE A O 1
ATOM 584 N N . ASN A 1 73 ? -5.297 -0.425 25.615 1.00 54.34 73 ASN A N 1
ATOM 585 C CA . ASN A 1 73 ? -6.263 0.551 26.142 1.00 54.34 73 ASN A CA 1
ATOM 586 C C . ASN A 1 73 ? -7.687 0.461 25.563 1.00 54.34 73 ASN A C 1
ATOM 588 O O . ASN A 1 73 ? -8.622 1.030 26.127 1.00 54.34 73 ASN A O 1
ATOM 592 N N . VAL A 1 74 ? -7.904 -0.221 24.436 1.00 54.91 74 VAL A N 1
ATOM 593 C CA . VAL A 1 74 ? -9.172 -0.161 23.697 1.00 54.91 74 VAL A CA 1
ATOM 594 C C . VAL A 1 74 ? -9.944 -1.478 23.815 1.00 54.91 74 VAL A C 1
ATOM 596 O O . VAL A 1 74 ? -9.660 -2.469 23.147 1.00 54.91 74 VAL A O 1
ATOM 599 N N . ARG A 1 75 ? -11.024 -1.459 24.610 1.00 53.97 75 ARG A N 1
ATOM 600 C CA . ARG A 1 75 ? -11.988 -2.569 24.817 1.00 53.97 75 ARG A CA 1
ATOM 601 C C . ARG A 1 75 ? -12.797 -2.981 23.572 1.00 53.97 75 ARG A C 1
ATOM 603 O O . ARG A 1 75 ? -13.656 -3.860 23.656 1.00 53.97 75 ARG A O 1
ATOM 610 N N . ARG A 1 76 ? -12.584 -2.361 22.405 1.00 60.22 76 ARG A N 1
ATOM 611 C CA . ARG A 1 76 ? -13.393 -2.627 21.203 1.00 60.22 76 ARG A CA 1
ATOM 612 C C . ARG A 1 76 ? -12.940 -3.923 20.530 1.00 60.22 76 ARG A C 1
ATOM 614 O O . ARG A 1 76 ? -11.969 -3.933 19.778 1.00 60.22 76 ARG A O 1
ATOM 621 N N . ARG A 1 77 ? -13.711 -5.000 20.736 1.00 64.06 77 ARG A N 1
ATOM 622 C CA . ARG A 1 77 ? -13.501 -6.333 20.124 1.00 64.06 77 ARG A CA 1
ATOM 623 C C . ARG A 1 77 ? -13.311 -6.301 18.598 1.00 64.06 77 ARG A C 1
ATOM 625 O O . ARG A 1 77 ? -12.653 -7.179 18.061 1.00 64.06 77 ARG A O 1
ATOM 632 N N . PHE A 1 78 ? -13.839 -5.283 17.916 1.00 67.75 78 PHE A N 1
ATOM 633 C CA . PHE A 1 78 ? -13.811 -5.156 16.453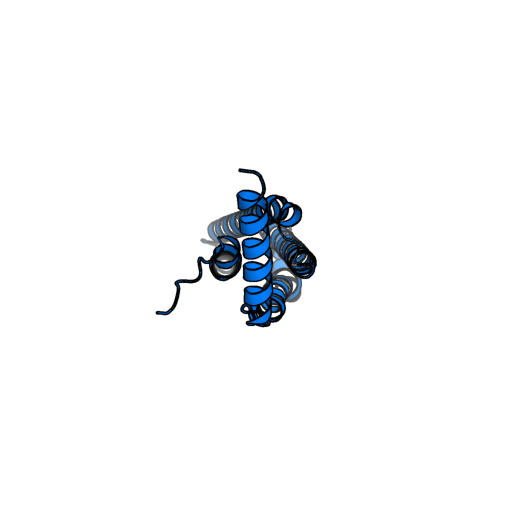 1.00 67.75 78 PHE A CA 1
ATOM 634 C C . PHE A 1 78 ? -12.558 -4.469 15.885 1.00 67.75 78 PHE A C 1
ATOM 636 O O . PHE A 1 78 ? -12.262 -4.641 14.709 1.00 67.75 78 PHE A O 1
ATOM 643 N N . ILE A 1 79 ? -11.795 -3.725 16.695 1.00 70.50 79 ILE A N 1
ATOM 644 C CA . ILE A 1 79 ? -10.579 -3.035 16.221 1.00 70.50 79 ILE A CA 1
ATOM 645 C C . ILE A 1 79 ? -9.424 -4.025 16.024 1.00 70.50 79 ILE A C 1
ATOM 647 O O . ILE A 1 79 ? -8.623 -3.872 15.106 1.00 70.50 79 ILE A O 1
ATOM 651 N N . LYS A 1 80 ? -9.375 -5.084 16.841 1.00 73.06 80 LYS A N 1
ATOM 652 C CA . LYS A 1 80 ? -8.355 -6.134 16.735 1.00 73.06 80 LYS A CA 1
ATOM 653 C C . LYS A 1 80 ? -8.359 -6.848 15.368 1.00 73.06 80 LYS A C 1
ATOM 655 O O . LYS A 1 80 ? -7.333 -6.823 14.698 1.00 73.06 80 LYS A O 1
ATOM 660 N N . PRO A 1 81 ? -9.466 -7.444 14.887 1.00 77.19 81 PRO A N 1
ATOM 661 C CA . PRO A 1 81 ? -9.458 -8.092 13.573 1.00 77.19 81 PRO A CA 1
ATOM 662 C C . PRO A 1 81 ? -9.179 -7.105 12.430 1.00 77.19 81 PRO A C 1
ATOM 664 O O . PRO A 1 81 ? -8.478 -7.459 11.488 1.00 77.19 81 PRO A O 1
ATOM 667 N N . LEU A 1 82 ? -9.649 -5.856 12.539 1.00 78.44 82 LEU A N 1
ATOM 668 C CA . LEU A 1 82 ? -9.427 -4.816 11.532 1.00 78.44 82 LEU A CA 1
ATOM 669 C C . LEU A 1 82 ? -7.938 -4.517 11.325 1.00 78.44 82 LEU A C 1
ATOM 671 O O . LEU A 1 82 ? -7.443 -4.503 10.198 1.00 78.44 82 LEU A O 1
ATOM 675 N N . LEU A 1 83 ? -7.218 -4.306 12.425 1.00 77.25 83 LEU A N 1
ATOM 676 C CA . LEU A 1 83 ? -5.789 -4.025 12.388 1.00 77.25 83 LEU A CA 1
ATOM 677 C C . LEU A 1 83 ? -4.980 -5.248 11.932 1.00 77.25 83 LEU A C 1
ATOM 679 O O . LEU A 1 83 ? -4.030 -5.069 11.179 1.00 77.25 83 LEU A O 1
ATOM 683 N N . ILE A 1 84 ? -5.368 -6.472 12.323 1.00 82.94 84 ILE A N 1
ATOM 684 C CA . ILE A 1 84 ? -4.707 -7.705 11.855 1.00 82.94 84 ILE A CA 1
ATOM 685 C C . ILE A 1 84 ? -4.823 -7.826 10.334 1.00 82.94 84 ILE A C 1
ATOM 687 O O . ILE A 1 84 ? -3.803 -7.947 9.661 1.00 82.94 84 ILE A O 1
ATOM 691 N N . ILE A 1 85 ? -6.042 -7.750 9.788 1.00 85.44 85 ILE A N 1
ATOM 692 C CA . ILE A 1 85 ? -6.277 -7.869 8.340 1.00 85.44 85 ILE A CA 1
ATOM 693 C C . ILE A 1 85 ? -5.494 -6.789 7.589 1.00 85.44 85 ILE A C 1
ATOM 695 O O . ILE A 1 85 ? -4.823 -7.090 6.606 1.00 85.44 85 ILE A O 1
ATOM 699 N N . THR A 1 86 ? -5.522 -5.549 8.085 1.00 82.38 86 THR A N 1
ATOM 700 C CA . THR A 1 86 ? -4.797 -4.431 7.466 1.00 82.38 86 THR A CA 1
ATOM 701 C C . THR A 1 86 ? -3.289 -4.670 7.459 1.00 82.38 86 THR A C 1
ATOM 703 O O . THR A 1 86 ? -2.661 -4.497 6.420 1.00 82.38 86 THR A O 1
ATOM 706 N N . ASN A 1 87 ? -2.707 -5.115 8.577 1.00 84.12 87 ASN A N 1
ATOM 707 C CA . ASN A 1 87 ? -1.273 -5.397 8.657 1.00 84.12 87 ASN A CA 1
ATOM 708 C C . ASN A 1 87 ? -0.856 -6.533 7.723 1.00 84.12 87 ASN A C 1
ATOM 710 O O . ASN A 1 87 ? 0.153 -6.411 7.038 1.00 84.12 87 ASN A O 1
ATOM 714 N N . VAL A 1 88 ? -1.632 -7.618 7.668 1.00 88.50 88 VAL A N 1
ATOM 715 C CA . VAL A 1 88 ? -1.352 -8.735 6.757 1.00 88.50 88 VAL A CA 1
ATOM 716 C C . VAL A 1 88 ? -1.401 -8.267 5.302 1.00 88.50 88 VAL A C 1
ATOM 718 O O . VAL A 1 88 ? -0.493 -8.574 4.536 1.00 88.50 88 VAL A O 1
ATOM 721 N N . CYS A 1 89 ? -2.411 -7.478 4.925 1.00 89.44 89 CYS A N 1
ATOM 722 C CA . CYS A 1 89 ? -2.527 -6.953 3.565 1.00 89.44 89 CYS A CA 1
ATOM 723 C C . CYS A 1 89 ? -1.362 -6.022 3.201 1.00 89.44 89 CYS A C 1
ATOM 725 O O . CYS A 1 89 ? -0.770 -6.174 2.136 1.00 89.44 89 CYS A O 1
ATOM 727 N N . LEU A 1 90 ? -1.001 -5.097 4.095 1.00 84.06 90 LEU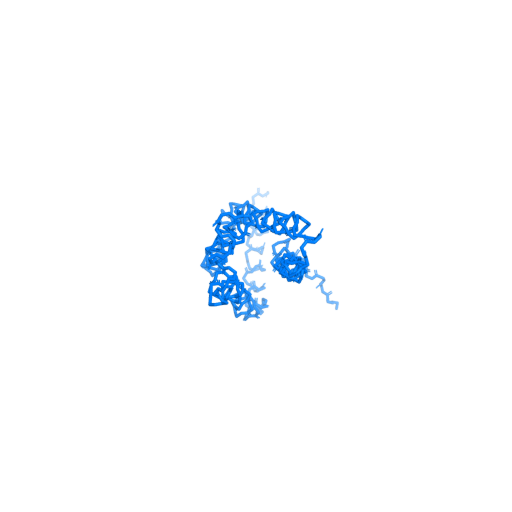 A N 1
ATOM 728 C CA . LEU A 1 90 ? 0.128 -4.188 3.889 1.00 84.06 90 LEU A CA 1
ATOM 729 C C . LEU A 1 90 ? 1.468 -4.929 3.822 1.00 84.06 90 LEU A C 1
ATOM 731 O O . LEU A 1 90 ? 2.356 -4.516 3.085 1.00 84.06 90 LEU A O 1
ATOM 735 N N . LEU A 1 91 ? 1.621 -6.025 4.567 1.00 87.38 91 LEU A N 1
ATOM 736 C CA . LEU A 1 91 ? 2.824 -6.849 4.520 1.00 87.38 91 LEU A CA 1
ATOM 737 C C . LEU A 1 91 ? 2.956 -7.580 3.179 1.00 87.38 91 LEU A C 1
ATOM 739 O O . LEU A 1 91 ? 4.045 -7.597 2.611 1.00 87.38 91 LEU A O 1
ATOM 743 N N . ILE A 1 92 ? 1.862 -8.154 2.663 1.00 90.19 92 ILE A N 1
ATOM 744 C CA . ILE A 1 92 ? 1.840 -8.772 1.326 1.00 90.19 92 ILE A CA 1
ATOM 745 C C . ILE A 1 92 ? 2.237 -7.737 0.270 1.00 90.19 92 ILE A C 1
ATOM 747 O O . ILE A 1 92 ? 3.103 -8.014 -0.560 1.00 90.19 92 ILE A O 1
ATOM 751 N N . ASP A 1 93 ? 1.663 -6.535 0.357 1.00 87.06 93 ASP A N 1
ATOM 752 C CA . ASP A 1 93 ? 1.970 -5.439 -0.556 1.00 87.06 93 ASP A CA 1
ATOM 753 C C . ASP A 1 93 ? 3.447 -5.016 -0.472 1.00 87.06 93 ASP A C 1
ATOM 755 O O . ASP A 1 93 ? 4.154 -4.965 -1.477 1.00 87.06 93 ASP A O 1
ATOM 759 N N . ALA A 1 94 ? 3.974 -4.830 0.742 1.00 86.75 94 ALA A N 1
ATOM 760 C CA . ALA A 1 94 ? 5.380 -4.501 0.960 1.00 86.75 94 ALA A CA 1
ATOM 761 C C . ALA A 1 94 ? 6.326 -5.544 0.346 1.00 86.75 94 ALA A C 1
ATOM 763 O O . ALA A 1 94 ? 7.297 -5.171 -0.313 1.00 86.75 94 ALA A O 1
ATOM 764 N N . ILE A 1 95 ? 6.040 -6.838 0.533 1.00 89.69 95 ILE A N 1
ATOM 765 C CA . ILE A 1 95 ? 6.837 -7.937 -0.031 1.00 89.69 95 ILE A CA 1
ATOM 766 C C . ILE A 1 95 ? 6.803 -7.890 -1.557 1.00 89.69 95 ILE A C 1
ATOM 768 O O . ILE A 1 95 ? 7.850 -8.007 -2.194 1.00 89.69 95 ILE A O 1
ATOM 772 N N . TYR A 1 96 ? 5.624 -7.697 -2.151 1.00 89.19 96 TYR A N 1
ATOM 773 C CA . TYR A 1 96 ? 5.481 -7.621 -3.599 1.00 89.19 96 TYR A CA 1
ATOM 774 C C . TYR A 1 96 ? 6.243 -6.423 -4.180 1.00 89.19 96 TYR A C 1
ATOM 776 O O . TYR A 1 96 ? 7.079 -6.589 -5.071 1.00 89.19 96 TYR A O 1
ATOM 784 N N . VAL A 1 97 ? 6.019 -5.217 -3.651 1.00 85.75 97 VAL A N 1
ATOM 785 C CA . VAL A 1 97 ? 6.698 -4.005 -4.127 1.00 85.75 97 VAL A CA 1
ATOM 786 C C . VAL A 1 97 ? 8.215 -4.144 -3.935 1.00 85.75 97 VAL A C 1
ATOM 788 O O . VAL A 1 97 ? 8.969 -3.806 -4.851 1.00 85.75 97 VAL A O 1
ATOM 791 N N . PHE A 1 98 ? 8.671 -4.733 -2.823 1.00 88.38 98 PHE A N 1
ATOM 792 C CA . PHE A 1 98 ? 10.085 -5.032 -2.583 1.00 88.38 98 PHE A CA 1
ATOM 793 C C . PHE A 1 98 ? 10.653 -6.005 -3.616 1.00 88.38 98 PHE A C 1
ATOM 795 O O . PHE A 1 98 ? 11.688 -5.710 -4.214 1.00 88.38 98 PHE A O 1
ATOM 802 N N . ALA A 1 99 ? 9.962 -7.105 -3.913 1.00 87.94 99 ALA A N 1
ATOM 803 C CA . ALA A 1 99 ? 10.388 -8.046 -4.944 1.00 87.94 99 ALA A CA 1
ATOM 804 C C . ALA A 1 99 ? 10.513 -7.362 -6.316 1.00 87.94 99 ALA A C 1
ATOM 806 O O . ALA A 1 99 ? 11.509 -7.549 -7.009 1.00 87.94 99 ALA A O 1
ATOM 807 N N . THR A 1 100 ? 9.576 -6.478 -6.676 1.00 85.62 100 THR A N 1
ATOM 808 C CA . THR A 1 100 ? 9.669 -5.708 -7.931 1.00 85.62 100 THR A CA 1
ATOM 809 C C . THR A 1 100 ? 10.725 -4.597 -7.917 1.00 85.62 100 THR A C 1
ATOM 811 O O . THR A 1 100 ? 11.014 -4.019 -8.963 1.00 85.62 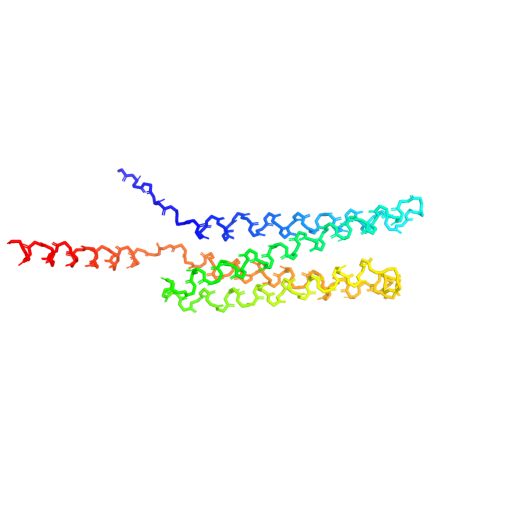100 THR A O 1
ATOM 814 N N . SER A 1 101 ? 11.301 -4.272 -6.758 1.00 84.56 101 SER A N 1
ATOM 815 C CA . SER A 1 101 ? 12.420 -3.331 -6.651 1.00 84.56 101 SER A CA 1
ATOM 816 C C . SER A 1 101 ? 13.779 -3.993 -6.913 1.00 84.56 101 SER A C 1
ATOM 818 O O . SER A 1 101 ? 14.769 -3.292 -7.119 1.00 84.56 101 SER A O 1
ATOM 820 N N . ILE A 1 102 ? 13.825 -5.331 -6.945 1.00 87.94 102 ILE A N 1
ATOM 821 C CA . ILE A 1 102 ? 15.028 -6.118 -7.225 1.00 87.94 102 ILE A CA 1
ATOM 822 C C . ILE A 1 102 ? 15.087 -6.413 -8.734 1.00 87.94 102 ILE A C 1
ATOM 824 O O . ILE A 1 102 ? 14.194 -7.090 -9.251 1.00 87.94 102 ILE A O 1
ATOM 828 N N . PRO A 1 103 ? 16.139 -5.981 -9.458 1.00 83.19 103 PRO A N 1
ATOM 829 C CA . PRO A 1 103 ? 16.218 -6.138 -10.912 1.00 83.19 103 PRO A CA 1
ATOM 830 C C . PRO A 1 103 ? 16.075 -7.581 -11.414 1.00 83.19 103 PRO A C 1
ATOM 832 O O . PRO A 1 103 ? 15.467 -7.803 -12.454 1.00 83.19 103 PRO A O 1
ATOM 835 N N . SER A 1 104 ? 16.589 -8.569 -10.672 1.00 87.25 104 SER A N 1
ATOM 836 C CA . SER A 1 104 ? 16.521 -9.985 -11.065 1.00 87.25 104 SER A CA 1
ATOM 837 C C . SER A 1 104 ? 15.108 -10.573 -11.017 1.00 87.25 104 SER A C 1
ATOM 839 O O . SER A 1 104 ? 14.809 -11.502 -11.761 1.00 87.25 104 SER A O 1
ATOM 841 N N . LEU A 1 105 ? 14.238 -10.041 -10.157 1.00 85.38 105 LEU A N 1
ATOM 842 C CA . LEU A 1 105 ? 12.848 -10.486 -10.007 1.00 85.38 105 LEU A CA 1
ATOM 843 C C . LEU A 1 105 ? 11.873 -9.605 -10.793 1.00 85.38 105 LEU A C 1
ATOM 845 O O . LEU A 1 105 ? 10.767 -10.039 -11.115 1.00 85.38 105 LEU A O 1
ATOM 849 N N . PHE A 1 106 ? 12.290 -8.380 -11.118 1.00 83.25 106 PHE A N 1
ATOM 850 C CA . PHE A 1 106 ? 11.483 -7.384 -11.805 1.00 83.25 106 PHE A CA 1
ATOM 851 C C . PHE A 1 106 ? 10.864 -7.914 -13.098 1.00 83.25 106 PHE A C 1
ATOM 853 O O . PHE A 1 106 ? 9.657 -7.792 -13.268 1.00 83.25 106 PHE A O 1
ATOM 860 N N . THR A 1 107 ? 11.653 -8.514 -13.990 1.00 82.38 107 THR A N 1
ATOM 861 C CA . THR A 1 107 ? 11.179 -8.915 -15.324 1.00 82.38 107 THR A CA 1
ATOM 862 C C . THR A 1 107 ? 10.093 -9.988 -15.231 1.00 82.38 107 THR A C 1
ATOM 864 O O . THR A 1 107 ? 9.003 -9.801 -15.761 1.00 82.38 107 THR A O 1
ATOM 867 N N . SER A 1 108 ? 10.334 -11.040 -14.441 1.00 84.12 108 SER A N 1
ATOM 868 C CA . SER A 1 108 ? 9.382 -12.143 -14.223 1.00 84.12 108 SER A CA 1
ATOM 869 C C . SER A 1 108 ? 8.063 -11.677 -13.587 1.00 84.12 108 SER A C 1
ATOM 871 O O . SER A 1 108 ? 6.978 -12.111 -13.977 1.00 84.12 108 SER A O 1
ATOM 873 N N . LEU A 1 109 ? 8.138 -10.746 -12.630 1.00 82.25 109 LEU A N 1
ATOM 874 C CA . LEU A 1 109 ? 6.956 -10.217 -11.946 1.00 82.25 109 LEU A CA 1
ATOM 875 C C . LEU A 1 109 ? 6.219 -9.143 -12.757 1.00 82.25 109 LEU A C 1
ATOM 877 O O . LEU A 1 109 ? 5.008 -9.009 -12.622 1.00 82.25 109 LEU A O 1
ATOM 881 N N . ASN A 1 110 ? 6.928 -8.362 -13.574 1.00 78.00 110 ASN A N 1
ATOM 882 C CA . ASN A 1 110 ? 6.351 -7.258 -14.339 1.00 78.00 110 ASN A CA 1
ATOM 883 C C . ASN A 1 110 ? 5.747 -7.712 -15.676 1.00 78.00 110 ASN A C 1
ATOM 885 O O . ASN A 1 110 ? 4.799 -7.083 -16.136 1.00 78.00 110 ASN A O 1
ATOM 889 N N . GLU A 1 111 ? 6.264 -8.782 -16.288 1.00 80.00 111 GLU A N 1
ATOM 890 C CA . GLU A 1 111 ? 5.691 -9.370 -17.509 1.00 80.00 111 GLU A CA 1
ATOM 891 C C . GLU A 1 111 ? 4.308 -9.977 -17.268 1.00 80.00 111 GLU A C 1
ATOM 893 O O . GLU A 1 111 ? 3.448 -9.940 -18.146 1.00 80.00 111 GLU A O 1
ATOM 898 N N . ASN A 1 112 ? 4.066 -10.501 -16.066 1.00 83.19 112 ASN A N 1
ATOM 899 C CA . ASN A 1 112 ? 2.788 -11.093 -15.715 1.00 83.19 112 ASN A CA 1
ATOM 900 C C . ASN A 1 112 ? 1.953 -10.135 -14.856 1.00 83.19 112 ASN A C 1
ATOM 902 O O . ASN A 1 112 ? 2.083 -10.080 -13.631 1.00 83.19 112 ASN A O 1
ATOM 906 N N . GLU A 1 113 ? 1.036 -9.416 -15.509 1.00 79.75 113 GLU A N 1
ATOM 907 C CA . GLU A 1 113 ? 0.140 -8.455 -14.855 1.00 79.75 113 GLU A CA 1
ATOM 908 C C . GLU A 1 113 ? -0.690 -9.069 -13.719 1.00 79.75 113 GLU A C 1
ATOM 910 O O . GLU A 1 113 ? -1.072 -8.356 -12.790 1.00 79.75 113 GLU A O 1
ATOM 915 N N . PHE A 1 114 ? -0.914 -10.389 -13.728 1.00 86.81 114 PHE A N 1
ATOM 916 C CA . PHE A 1 114 ? -1.583 -11.106 -12.642 1.00 86.81 114 PHE A CA 1
ATOM 917 C C . PHE A 1 114 ? -0.938 -10.834 -11.276 1.00 86.81 114 PHE A C 1
ATOM 919 O O . PHE A 1 114 ? -1.647 -10.572 -10.301 1.00 86.81 114 PHE A O 1
ATOM 926 N N . TRP A 1 115 ? 0.397 -10.830 -11.199 1.00 85.81 115 TRP A N 1
ATOM 927 C CA . TRP A 1 115 ? 1.107 -10.601 -9.938 1.00 85.81 115 TRP A CA 1
ATOM 928 C C . TRP A 1 115 ? 0.923 -9.181 -9.418 1.00 85.81 115 TRP A C 1
ATOM 930 O O . TRP A 1 115 ? 0.852 -8.984 -8.209 1.00 85.81 115 TRP A O 1
ATOM 940 N N . PHE A 1 116 ? 0.752 -8.202 -10.306 1.00 84.25 116 PHE A N 1
ATOM 941 C CA . PHE A 1 116 ? 0.400 -6.844 -9.906 1.00 84.25 116 PHE A CA 1
ATOM 942 C C . PHE A 1 116 ? -0.992 -6.781 -9.269 1.00 84.25 116 PHE A C 1
ATOM 944 O O . PHE A 1 116 ? -1.169 -6.138 -8.231 1.00 84.25 116 PHE A O 1
ATOM 951 N N . TYR A 1 117 ? -1.973 -7.484 -9.836 1.00 84.44 117 TYR A N 1
ATOM 952 C CA . TYR A 1 117 ? -3.318 -7.519 -9.264 1.00 84.44 117 TYR A CA 1
ATOM 953 C C . TYR A 1 117 ? -3.347 -8.212 -7.901 1.00 84.44 117 TYR A C 1
ATOM 955 O O . TYR A 1 117 ? -3.918 -7.671 -6.956 1.00 84.44 117 TYR A O 1
ATOM 963 N N . VAL A 1 118 ? -2.709 -9.376 -7.777 1.00 89.00 118 VAL A N 1
ATOM 964 C CA . VAL A 1 118 ? -2.745 -10.185 -6.548 1.00 89.00 118 VAL A CA 1
ATOM 965 C C . VAL A 1 118 ? -1.801 -9.654 -5.469 1.00 89.00 118 VAL A C 1
ATOM 967 O O . VAL A 1 118 ? -2.138 -9.708 -4.290 1.00 89.00 118 VAL A O 1
ATOM 970 N N . GLY A 1 119 ? -0.634 -9.141 -5.855 1.00 86.00 119 GLY A N 1
ATOM 971 C CA . GLY A 1 119 ? 0.410 -8.697 -4.934 1.00 86.00 119 GLY A CA 1
ATOM 972 C C . GLY A 1 119 ? 0.246 -7.265 -4.431 1.00 86.00 119 GLY A C 1
ATOM 973 O O . GLY A 1 119 ? 0.678 -6.988 -3.322 1.00 86.00 119 GLY A O 1
ATOM 974 N N . HIS A 1 120 ? -0.399 -6.378 -5.201 1.00 85.12 120 HIS A N 1
ATOM 975 C CA . HIS A 1 120 ? -0.522 -4.951 -4.859 1.00 85.12 120 HIS A CA 1
ATOM 976 C C . HIS A 1 120 ? -1.980 -4.486 -4.733 1.00 85.12 120 HIS A C 1
ATOM 978 O O . HIS A 1 120 ? -2.407 -4.006 -3.678 1.00 85.12 120 HIS A O 1
ATOM 984 N N . LEU A 1 121 ? -2.779 -4.649 -5.796 1.00 84.44 121 LEU A N 1
ATOM 985 C CA . LEU A 1 121 ? -4.140 -4.096 -5.846 1.00 84.44 121 LEU A CA 1
ATOM 986 C C . LEU A 1 121 ? -5.113 -4.809 -4.906 1.00 84.44 121 LEU A C 1
ATOM 988 O O . LEU A 1 121 ? -5.861 -4.146 -4.190 1.00 84.44 121 LEU A O 1
ATOM 992 N N . LEU A 1 122 ? -5.120 -6.143 -4.897 1.00 88.69 122 LEU A N 1
ATOM 993 C CA . LEU A 1 122 ? -6.043 -6.930 -4.085 1.00 88.69 122 LEU A CA 1
ATOM 994 C C . LEU A 1 122 ? -5.820 -6.710 -2.574 1.00 88.69 122 LEU A C 1
ATOM 996 O O . LEU A 1 122 ? -6.801 -6.404 -1.893 1.00 88.69 122 LEU A O 1
ATOM 1000 N N . PRO A 1 123 ? -4.586 -6.768 -2.028 1.00 87.06 123 PRO A N 1
ATOM 1001 C CA . PRO A 1 123 ? -4.340 -6.472 -0.617 1.00 87.06 123 PRO A CA 1
ATOM 1002 C C . PRO A 1 123 ? -4.720 -5.033 -0.254 1.00 87.06 123 PRO A C 1
ATOM 1004 O O . PRO A 1 123 ? -5.385 -4.809 0.759 1.00 87.06 123 PRO A O 1
ATOM 1007 N N . SER A 1 124 ? -4.384 -4.064 -1.111 1.00 83.81 124 SER A N 1
ATOM 1008 C CA . SER A 1 124 ? -4.758 -2.658 -0.917 1.00 83.81 124 SER A CA 1
ATOM 1009 C C . SER A 1 124 ? -6.275 -2.463 -0.877 1.00 83.81 124 SER A C 1
ATOM 1011 O O . SER A 1 124 ? -6.802 -1.772 -0.001 1.00 83.81 124 SER A O 1
ATOM 1013 N N . PHE A 1 125 ? -6.999 -3.114 -1.792 1.00 86.44 125 PHE A N 1
ATOM 1014 C CA . PHE A 1 125 ? -8.455 -3.071 -1.842 1.00 86.44 125 PHE A CA 1
ATOM 1015 C C . PHE A 1 125 ? -9.082 -3.725 -0.610 1.00 86.44 125 PHE A C 1
ATOM 1017 O O . PHE A 1 125 ? -9.964 -3.128 0.002 1.00 86.44 125 PHE A O 1
ATOM 1024 N N . ILE A 1 126 ? -8.608 -4.906 -0.198 1.00 87.69 126 ILE A N 1
ATOM 1025 C CA . ILE A 1 126 ? -9.096 -5.590 1.008 1.00 87.69 126 ILE A CA 1
ATOM 1026 C C . ILE A 1 126 ? -8.866 -4.716 2.240 1.00 87.69 126 ILE A C 1
ATOM 1028 O O . ILE A 1 126 ? -9.793 -4.542 3.032 1.00 87.69 126 ILE A O 1
ATOM 1032 N N . ALA A 1 127 ? -7.682 -4.119 2.395 1.00 82.88 127 ALA A N 1
ATOM 1033 C CA . ALA A 1 127 ? -7.388 -3.220 3.505 1.00 82.88 127 ALA A CA 1
ATOM 1034 C C . ALA A 1 127 ? -8.385 -2.047 3.545 1.00 82.88 127 ALA A C 1
ATOM 1036 O O . ALA A 1 127 ? -9.084 -1.865 4.544 1.00 82.88 127 ALA A O 1
ATOM 1037 N N . LEU A 1 128 ? -8.533 -1.306 2.442 1.00 79.94 128 LEU A N 1
ATOM 1038 C CA . LEU A 1 128 ? -9.452 -0.164 2.354 1.00 79.94 128 LEU A CA 1
ATOM 1039 C C . LEU A 1 128 ? -10.916 -0.566 2.555 1.00 79.94 128 LEU A C 1
ATOM 1041 O O . LEU A 1 128 ? -11.655 0.113 3.271 1.00 79.94 128 LEU A O 1
ATOM 1045 N N . PHE A 1 129 ? -11.345 -1.677 1.962 1.00 83.88 129 PHE A N 1
ATOM 1046 C CA . PHE A 1 129 ? -12.712 -2.173 2.074 1.00 83.88 129 PHE A CA 1
ATOM 1047 C C . PHE A 1 129 ? -13.040 -2.600 3.506 1.00 83.88 129 PHE A C 1
ATOM 1049 O O . PHE A 1 129 ? -14.108 -2.268 4.023 1.00 83.88 129 PHE A O 1
ATOM 1056 N N . THR A 1 130 ? -12.099 -3.260 4.185 1.00 81.56 130 THR A N 1
ATOM 1057 C CA . THR A 1 130 ? -12.257 -3.675 5.585 1.00 81.56 130 THR A CA 1
ATOM 1058 C C . THR A 1 130 ? -12.403 -2.453 6.495 1.00 81.56 130 THR A C 1
ATOM 1060 O O . THR A 1 130 ? -13.292 -2.429 7.349 1.00 81.56 130 THR A O 1
ATOM 1063 N N . TRP A 1 131 ? -11.608 -1.399 6.268 1.00 74.50 131 TRP A N 1
ATOM 1064 C CA . TRP A 1 131 ? -11.774 -0.110 6.949 1.00 74.50 131 TRP A CA 1
ATOM 1065 C C . TRP A 1 131 ? -13.123 0.528 6.637 1.00 74.50 131 TRP A C 1
ATOM 1067 O O . TRP A 1 131 ? -13.837 0.920 7.554 1.00 74.50 131 TRP A O 1
ATOM 1077 N N . THR A 1 132 ? -13.529 0.562 5.373 1.00 75.75 132 THR A N 1
ATOM 1078 C CA . THR A 1 132 ? -14.787 1.197 4.966 1.00 75.75 132 THR A CA 1
ATOM 1079 C C . THR A 1 132 ? -15.997 0.493 5.588 1.00 75.75 132 THR A C 1
ATOM 1081 O O . THR A 1 132 ? -16.857 1.151 6.165 1.00 75.75 132 THR A O 1
ATOM 1084 N N . LEU A 1 133 ? -16.054 -0.841 5.569 1.00 74.50 133 LEU A N 1
ATOM 1085 C CA . LEU A 1 133 ? -17.176 -1.597 6.132 1.00 74.50 133 LEU A CA 1
ATOM 1086 C C . LEU A 1 133 ? -17.228 -1.577 7.661 1.00 74.50 133 LEU A C 1
ATOM 1088 O O . LEU A 1 133 ? -18.305 -1.415 8.240 1.00 74.50 133 LEU A O 1
ATOM 1092 N N . LEU A 1 134 ? -16.094 -1.798 8.329 1.00 68.25 134 LEU A N 1
ATOM 1093 C CA . LEU A 1 134 ? -16.075 -1.986 9.781 1.00 68.25 134 LEU A CA 1
ATOM 1094 C C . LEU A 1 134 ? -15.986 -0.664 10.550 1.00 68.25 134 LEU A C 1
ATOM 1096 O O . LEU A 1 134 ? -16.499 -0.592 11.668 1.00 68.25 134 LEU A O 1
ATOM 1100 N N . TYR A 1 135 ? -15.393 0.381 9.965 1.00 65.06 135 TYR A N 1
ATOM 1101 C CA . TYR A 1 135 ? -15.258 1.692 10.604 1.00 65.06 135 TYR A CA 1
ATOM 1102 C C . TYR A 1 135 ? -16.474 2.599 10.347 1.00 65.06 135 TYR A C 1
ATOM 1104 O O . TYR A 1 135 ? -17.000 3.195 11.288 1.00 65.06 135 TYR A O 1
ATOM 1112 N N . TRP A 1 136 ? -17.000 2.653 9.113 1.00 59.09 136 TRP A N 1
ATOM 1113 C CA . TRP A 1 136 ? -18.155 3.508 8.775 1.00 59.09 136 TRP A CA 1
ATOM 1114 C C . TRP A 1 136 ? -19.437 3.090 9.504 1.00 59.09 136 TRP A C 1
ATOM 1116 O O . TRP A 1 136 ? -20.258 3.925 9.883 1.00 59.09 136 TRP A O 1
ATOM 1126 N N . ARG A 1 137 ? -19.612 1.787 9.753 1.00 52.47 137 ARG A N 1
ATOM 1127 C CA . ARG A 1 137 ? -20.850 1.244 10.328 1.00 52.47 137 ARG A CA 1
ATOM 1128 C C . ARG A 1 137 ? -21.083 1.633 11.796 1.00 52.47 137 ARG A C 1
ATOM 1130 O O . ARG A 1 137 ? -22.164 1.361 12.312 1.00 52.47 137 ARG A O 1
ATOM 1137 N N . LYS A 1 138 ? -20.121 2.269 12.478 1.00 53.72 138 LYS A N 1
ATOM 1138 C CA . LYS A 1 138 ? -20.276 2.731 13.868 1.00 53.72 138 LYS A CA 1
ATOM 1139 C C . LYS A 1 138 ? -19.610 4.087 14.121 1.00 53.72 138 LYS A C 1
ATOM 1141 O O . LYS A 1 138 ? -18.755 4.220 14.994 1.00 53.72 138 LYS A O 1
ATOM 1146 N N . SER A 1 139 ? -20.088 5.123 13.428 1.00 46.31 139 SER A N 1
ATOM 1147 C CA . SER A 1 139 ? -20.201 6.439 14.077 1.00 46.31 139 SER A CA 1
ATOM 1148 C C . SER A 1 139 ? -20.932 6.231 15.415 1.00 46.31 139 SER A C 1
ATOM 1150 O O . SER A 1 139 ? -21.903 5.471 15.423 1.00 46.31 139 SER A O 1
ATOM 1152 N N . PRO A 1 140 ? -20.460 6.785 16.547 1.00 47.19 140 PRO A N 1
ATOM 1153 C CA . PRO A 1 140 ? -20.954 6.426 17.872 1.00 47.19 140 PRO A CA 1
ATOM 1154 C C . PRO A 1 140 ? -22.464 6.631 17.956 1.00 47.19 140 PRO A C 1
ATOM 1156 O O . PRO A 1 140 ? -22.968 7.752 18.054 1.00 47.19 140 PRO A O 1
ATOM 1159 N N . THR A 1 141 ? -23.190 5.519 17.899 1.00 47.81 141 THR A N 1
ATOM 1160 C CA . THR A 1 141 ? -24.620 5.463 18.170 1.00 47.81 141 THR A CA 1
ATOM 1161 C C . THR A 1 141 ? -24.852 5.983 19.583 1.00 47.81 141 THR A C 1
ATOM 1163 O O . THR A 1 141 ? -24.055 5.717 20.481 1.00 47.81 141 THR A O 1
ATOM 1166 N N . ALA A 1 142 ? -25.950 6.711 19.790 1.00 46.88 142 ALA A N 1
ATOM 1167 C CA . ALA A 1 142 ? -26.294 7.375 21.050 1.00 46.88 142 ALA A CA 1
ATOM 1168 C C . ALA A 1 142 ? -26.165 6.489 22.312 1.00 46.88 142 ALA A C 1
ATOM 1170 O O . ALA A 1 142 ? -25.925 7.016 23.392 1.00 46.88 142 ALA A O 1
ATOM 1171 N N . ALA A 1 143 ? -26.234 5.161 22.171 1.00 48.78 143 ALA A N 1
ATOM 1172 C CA . ALA A 1 143 ? -25.994 4.190 23.237 1.00 48.78 143 ALA A CA 1
ATOM 1173 C C . ALA A 1 143 ? -24.580 4.252 23.862 1.00 48.78 143 ALA A C 1
ATOM 1175 O O . ALA A 1 143 ? -24.455 4.116 25.077 1.00 48.78 143 ALA A O 1
ATOM 1176 N N . ASP A 1 144 ? -23.525 4.521 23.081 1.00 50.03 144 ASP A N 1
ATOM 1177 C CA . ASP A 1 144 ? -22.155 4.620 23.619 1.00 50.03 144 ASP A CA 1
ATOM 1178 C C . ASP A 1 144 ? -21.974 5.891 24.471 1.00 50.03 144 ASP A C 1
ATOM 1180 O O . ASP A 1 144 ? -21.254 5.871 25.466 1.00 50.03 144 ASP A O 1
ATOM 1184 N N . LYS A 1 145 ? -22.699 6.976 24.150 1.00 51.34 145 LYS A N 1
ATOM 1185 C CA . LYS A 1 145 ? -22.706 8.218 24.948 1.00 51.34 145 LYS A CA 1
ATOM 1186 C C . LYS A 1 145 ? -23.426 8.058 26.289 1.00 51.34 145 LYS A C 1
ATOM 1188 O O . LYS A 1 145 ? -23.084 8.743 27.248 1.00 51.34 145 LYS A O 1
ATOM 1193 N N . ILE A 1 146 ? -24.422 7.174 26.359 1.00 50.06 146 ILE A N 1
ATOM 1194 C CA . ILE A 1 146 ? -25.176 6.902 27.591 1.00 50.06 146 ILE A CA 1
ATOM 1195 C C . ILE A 1 146 ? -24.307 6.105 28.574 1.00 50.06 146 ILE A C 1
ATOM 1197 O O . ILE A 1 146 ? -24.269 6.435 29.757 1.00 50.06 146 ILE A O 1
ATOM 1201 N N . ASN A 1 147 ? -23.548 5.119 28.088 1.00 49.59 147 ASN A N 1
ATOM 1202 C CA . ASN A 1 147 ? -22.646 4.333 28.935 1.00 49.59 147 ASN A CA 1
ATOM 1203 C C . ASN A 1 147 ? -21.423 5.137 29.414 1.00 49.59 147 ASN A C 1
ATOM 1205 O O . ASN A 1 147 ? -21.062 5.029 30.582 1.00 49.59 147 ASN A O 1
ATOM 1209 N N . GLU A 1 148 ? -20.838 5.996 28.570 1.00 52.44 148 GLU A N 1
ATOM 1210 C CA . GLU A 1 148 ? -19.703 6.859 28.954 1.00 52.44 148 GLU A CA 1
ATOM 1211 C C . GLU A 1 148 ? -20.118 7.924 29.994 1.00 52.44 148 GLU A C 1
ATOM 1213 O O . GLU A 1 148 ? -19.384 8.192 30.944 1.00 52.44 148 GLU A O 1
ATOM 1218 N N . ASN A 1 149 ? -21.341 8.467 29.896 1.00 53.16 149 ASN A N 1
ATOM 1219 C CA . ASN A 1 149 ? -21.895 9.360 30.922 1.00 53.16 149 ASN A CA 1
ATOM 1220 C C . ASN A 1 149 ? -22.265 8.627 32.222 1.00 53.16 149 ASN A C 1
ATOM 1222 O O . ASN A 1 149 ? -22.178 9.217 33.298 1.00 53.16 149 ASN A O 1
ATOM 1226 N N . SER A 1 150 ? -22.674 7.357 32.148 1.00 51.16 150 SER A N 1
ATOM 1227 C CA . SER A 1 150 ? -22.989 6.555 33.336 1.00 51.16 150 SER A CA 1
ATOM 1228 C C . SER A 1 150 ? -21.734 6.148 34.116 1.00 51.16 150 SER A C 1
ATOM 1230 O O . SER A 1 150 ? -21.763 6.171 35.345 1.00 51.16 150 SER A O 1
ATOM 1232 N N . GLU A 1 151 ? -20.627 5.825 33.439 1.00 53.53 151 GLU A N 1
ATOM 1233 C CA . GLU A 1 151 ? -19.341 5.541 34.098 1.00 53.53 151 GLU A CA 1
ATOM 1234 C C . GLU A 1 151 ? -18.715 6.808 34.701 1.00 53.53 151 GLU A C 1
ATOM 1236 O O . GLU A 1 151 ? -18.360 6.789 35.878 1.00 53.53 151 GLU A O 1
ATOM 1241 N N . ASN A 1 152 ? -18.707 7.938 33.982 1.00 54.66 152 ASN A N 1
ATOM 1242 C CA . ASN A 1 152 ? -18.254 9.217 34.552 1.00 54.66 152 ASN A CA 1
ATOM 1243 C C . ASN A 1 152 ? -19.118 9.662 35.746 1.00 54.66 152 ASN A C 1
ATOM 1245 O O . ASN A 1 152 ? -18.601 10.187 36.728 1.00 54.66 152 ASN A O 1
ATOM 1249 N N . GLY A 1 153 ? -20.434 9.425 35.701 1.00 54.69 153 GLY A N 1
ATOM 1250 C CA . GLY A 1 153 ? -21.326 9.703 36.830 1.00 54.69 153 GLY A CA 1
ATOM 1251 C C . GLY A 1 153 ? -21.023 8.850 38.068 1.00 54.69 153 GLY A C 1
ATOM 1252 O O . GLY A 1 153 ? -21.175 9.326 39.191 1.00 54.69 153 GLY A O 1
ATOM 1253 N N . LYS A 1 154 ? -20.550 7.610 37.884 1.00 54.69 154 LYS A N 1
ATOM 1254 C CA . LYS A 1 154 ? -20.128 6.732 38.986 1.00 54.69 154 LYS A CA 1
ATOM 1255 C C . LYS A 1 154 ? -18.794 7.157 39.593 1.00 54.69 154 LYS A C 1
ATOM 1257 O O . LYS A 1 154 ? -18.664 7.097 40.811 1.00 54.69 154 LYS A O 1
ATOM 1262 N N . GLU A 1 155 ? -17.836 7.613 38.788 1.00 53.62 155 GLU A N 1
ATOM 1263 C CA . GLU A 1 155 ? -16.554 8.119 39.303 1.00 53.62 155 GLU A CA 1
ATOM 1264 C C . GLU A 1 155 ? -16.726 9.398 40.133 1.00 53.62 155 GLU A C 1
ATOM 1266 O O . GLU A 1 155 ? -16.122 9.516 41.197 1.00 53.62 155 GLU A O 1
ATOM 1271 N N . ILE A 1 156 ? -17.613 10.310 39.717 1.00 56.78 156 ILE A N 1
ATOM 1272 C CA . ILE A 1 156 ? -17.903 11.545 40.466 1.00 56.78 156 ILE A CA 1
ATOM 1273 C C . ILE A 1 156 ? -18.572 11.237 41.816 1.00 56.78 156 ILE A C 1
ATOM 1275 O O . ILE A 1 156 ? -18.253 11.876 42.820 1.00 56.78 156 ILE A O 1
ATOM 1279 N N . LEU A 1 157 ? -19.474 10.249 41.860 1.00 52.62 157 LEU A N 1
ATOM 1280 C CA . LEU A 1 157 ? -20.124 9.808 43.101 1.00 52.62 157 LEU A CA 1
ATOM 1281 C C . LEU A 1 157 ? -19.145 9.100 44.050 1.00 52.62 157 LEU A C 1
ATOM 1283 O O . LEU A 1 157 ? -19.199 9.307 45.258 1.00 52.62 157 LEU A O 1
ATOM 1287 N N . LEU A 1 158 ? -18.212 8.308 43.516 1.00 53.97 158 LEU A N 1
ATOM 1288 C CA . LEU A 1 158 ? -17.167 7.667 44.317 1.00 53.97 158 LEU A CA 1
ATOM 1289 C C . LEU A 1 158 ? -16.175 8.682 44.898 1.00 53.97 158 LEU A C 1
ATOM 1291 O O . LEU A 1 158 ? -15.786 8.527 46.050 1.00 53.97 158 LEU A O 1
ATOM 1295 N N . SER A 1 159 ? -15.820 9.744 44.166 1.00 52.88 159 SER A N 1
ATOM 1296 C CA . SER A 1 159 ? -14.920 10.782 44.687 1.00 52.88 159 SER A CA 1
ATOM 1297 C C . SER A 1 159 ? -15.573 11.697 45.729 1.00 52.88 159 SER A C 1
ATOM 1299 O O . SER A 1 159 ? -14.873 12.247 46.574 1.00 52.88 159 SER A O 1
ATOM 1301 N N . THR A 1 160 ? -16.902 11.873 45.695 1.00 53.81 160 THR A N 1
ATOM 1302 C CA . THR A 1 160 ? -17.624 12.685 46.697 1.00 53.81 160 THR A CA 1
ATOM 1303 C C . THR A 1 160 ? -17.903 11.937 47.999 1.00 53.81 160 THR A C 1
ATOM 1305 O O . THR A 1 160 ? -18.038 12.581 49.032 1.00 53.81 160 THR A O 1
ATOM 1308 N N . CYS A 1 161 ? -17.948 10.602 47.991 1.00 53.78 161 CYS A N 1
ATOM 1309 C CA . CYS A 1 161 ? -18.137 9.805 49.209 1.00 53.78 161 CYS A CA 1
ATOM 1310 C C . CYS A 1 161 ? -16.842 9.521 49.993 1.00 53.78 161 CYS A C 1
ATOM 1312 O O . CYS A 1 161 ? -16.919 9.005 51.104 1.00 53.78 161 CYS A O 1
ATOM 1314 N N . THR A 1 162 ? -15.667 9.833 49.439 1.00 53.97 162 THR A N 1
ATOM 1315 C CA . THR A 1 162 ? -14.359 9.630 50.093 1.00 53.97 162 THR A CA 1
ATOM 1316 C C . THR A 1 162 ? -13.716 10.924 50.607 1.00 53.97 162 THR A C 1
ATOM 1318 O O . THR A 1 162 ? -12.519 10.920 50.886 1.00 53.97 162 THR A O 1
ATOM 1321 N N . SER A 1 163 ? -14.477 12.023 50.688 1.00 47.19 163 SER A N 1
ATOM 1322 C CA . SER A 1 163 ? -14.020 13.332 51.192 1.00 47.19 163 SER A CA 1
ATOM 1323 C C . SER A 1 163 ? -14.564 13.617 52.585 1.00 47.19 163 SER A C 1
ATOM 1325 O O . SER A 1 163 ? -15.778 13.386 52.775 1.00 47.19 163 SER A O 1
#

Foldseek 3Di:
DPPDDPPDVVNCCLPPVVVCLLVVLVVLLVVLLVLCVPPVCVVVSLVSLVVSLVSLVVVLVVLVVVCVVDVVPPPDPLVVVLSVLLSVLSVLLSVLSVLCSDPVSVVVQVVDCVNVCVRHVVSSCSNVVSSCVSVVVCPPDVVVVVVVVVVVVVVVVVVVVVD

Organism: NCBI:txid392032

pLDDT: mean 73.05, std 14.2, range [39.31, 90.19]

Radius of gyration: 21.41 Å; chains: 1; bounding box: 43×36×72 Å